Protein AF-A0A957Q7Y0-F1 (afdb_monomer_lite)

Structure (mmCIF, N/CA/C/O backbone):
data_AF-A0A957Q7Y0-F1
#
_entry.id   AF-A0A957Q7Y0-F1
#
loop_
_atom_site.group_PDB
_atom_site.id
_atom_site.type_symbol
_atom_site.label_atom_id
_atom_site.label_alt_id
_atom_site.label_comp_id
_atom_site.label_asym_id
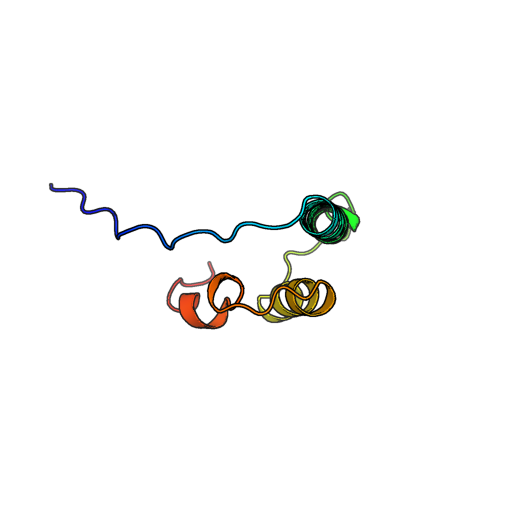_atom_site.label_entity_id
_atom_site.label_seq_id
_atom_site.pdbx_PDB_ins_code
_atom_site.Cartn_x
_atom_site.Cartn_y
_atom_site.Cartn_z
_atom_site.occupancy
_atom_site.B_iso_or_equiv
_atom_site.auth_seq_id
_atom_site.auth_comp_id
_atom_site.auth_asym_id
_atom_site.auth_atom_id
_atom_site.pdbx_PDB_model_num
ATOM 1 N N . MET A 1 1 ? -20.240 27.972 -17.350 1.00 54.44 1 MET A N 1
ATOM 2 C CA . MET A 1 1 ? -19.525 2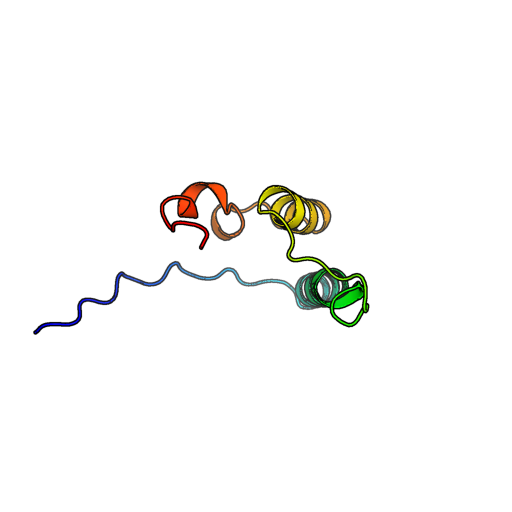6.686 -17.200 1.00 54.44 1 MET A CA 1
ATOM 3 C C . MET A 1 1 ? -19.439 26.388 -15.713 1.00 54.44 1 MET A C 1
ATOM 5 O O . MET A 1 1 ? -18.774 27.144 -15.019 1.00 54.44 1 MET A O 1
ATOM 9 N N . GLN A 1 2 ? -20.166 25.392 -15.204 1.00 65.06 2 GLN A N 1
ATOM 10 C CA . GLN A 1 2 ? -20.128 25.035 -13.783 1.00 65.06 2 GLN A CA 1
ATOM 11 C C . GLN A 1 2 ? -19.381 23.713 -13.623 1.00 65.06 2 GLN A C 1
ATOM 13 O O . GLN A 1 2 ? -19.830 22.689 -14.125 1.00 65.06 2 GLN A O 1
ATOM 18 N N . TRP A 1 3 ? -18.225 23.758 -12.962 1.00 59.75 3 TRP A N 1
ATOM 19 C CA . TRP A 1 3 ? -17.479 22.566 -12.574 1.00 59.75 3 TRP A CA 1
ATOM 20 C C . TRP A 1 3 ? -18.236 21.873 -11.439 1.00 59.75 3 TRP A C 1
ATOM 22 O O . TRP A 1 3 ? -18.271 22.385 -10.321 1.00 59.75 3 TRP A O 1
ATOM 32 N N . GLN A 1 4 ? -18.865 20.734 -11.720 1.00 62.19 4 GLN A N 1
ATOM 33 C CA . GLN A 1 4 ? -19.226 19.777 -10.678 1.00 62.19 4 GLN A CA 1
ATOM 34 C C . GLN A 1 4 ? -18.091 18.760 -10.611 1.00 62.19 4 GLN A C 1
ATOM 36 O O . GLN A 1 4 ? -17.905 17.978 -11.537 1.00 62.19 4 GLN A O 1
ATOM 41 N N . ALA A 1 5 ? -17.283 18.824 -9.555 1.00 69.31 5 ALA A N 1
ATOM 42 C CA . ALA A 1 5 ? -16.406 17.714 -9.222 1.00 69.31 5 ALA A CA 1
ATOM 43 C C . ALA A 1 5 ? -17.279 16.629 -8.587 1.00 69.31 5 ALA A C 1
ATOM 45 O O . ALA A 1 5 ? -17.974 16.907 -7.604 1.00 69.31 5 ALA A O 1
ATOM 46 N N . ASP A 1 6 ? -17.256 15.420 -9.147 1.00 73.12 6 ASP A N 1
ATOM 47 C CA . ASP A 1 6 ? -17.863 14.261 -8.502 1.00 73.12 6 ASP A CA 1
ATOM 48 C C . ASP A 1 6 ? -17.350 14.142 -7.067 1.00 73.12 6 ASP A C 1
ATOM 50 O O . ASP A 1 6 ? -16.190 14.446 -6.762 1.00 73.12 6 ASP A O 1
ATOM 54 N N . LYS A 1 7 ? -18.231 13.714 -6.160 1.00 68.94 7 LYS A N 1
ATOM 55 C CA . LYS A 1 7 ? -17.882 13.553 -4.750 1.00 68.94 7 LYS A CA 1
ATOM 56 C C . LYS A 1 7 ? -16.699 12.574 -4.660 1.00 68.94 7 LYS A C 1
ATOM 58 O O . LYS A 1 7 ? -16.838 11.438 -5.120 1.00 68.94 7 LYS A O 1
ATOM 63 N N . PRO A 1 8 ? -15.544 12.976 -4.097 1.00 67.88 8 PRO A N 1
ATOM 64 C CA . PRO A 1 8 ? -14.369 12.117 -4.078 1.00 67.88 8 PRO A CA 1
ATOM 65 C C . PRO A 1 8 ? -14.684 10.838 -3.302 1.00 67.88 8 PRO A C 1
ATOM 67 O O . PRO A 1 8 ? -15.325 10.886 -2.246 1.00 67.88 8 PRO A O 1
ATOM 70 N N . ARG A 1 9 ? -14.238 9.687 -3.824 1.00 70.12 9 ARG A N 1
ATOM 71 C CA . ARG A 1 9 ? -14.287 8.425 -3.076 1.00 70.12 9 ARG A CA 1
ATOM 72 C C . ARG A 1 9 ? -13.543 8.632 -1.756 1.00 70.12 9 ARG A C 1
ATOM 74 O O . ARG A 1 9 ? -12.437 9.173 -1.752 1.00 70.12 9 ARG A O 1
ATOM 81 N N . GLN A 1 10 ? -14.160 8.241 -0.642 1.00 78.56 10 GLN A N 1
ATOM 82 C CA . GLN A 1 10 ? -13.477 8.270 0.649 1.00 78.56 10 GLN A CA 1
ATOM 83 C C . GLN A 1 10 ? -12.279 7.321 0.598 1.00 78.56 10 GLN A C 1
ATOM 85 O O . GLN A 1 10 ? -12.406 6.187 0.142 1.00 78.56 10 GLN A O 1
ATOM 90 N N . GLY A 1 11 ? -11.120 7.813 1.035 1.00 85.56 11 GLY A N 1
ATOM 91 C CA . GLY A 1 11 ? -9.933 6.988 1.222 1.00 85.56 11 GLY A CA 1
ATOM 92 C C . GLY A 1 11 ? -10.071 6.052 2.420 1.00 85.56 11 GLY A C 1
ATOM 93 O O . GLY A 1 11 ? -10.967 6.210 3.249 1.00 85.56 11 GLY A O 1
ATOM 94 N N . GLU A 1 12 ? -9.142 5.110 2.532 1.00 89.56 12 GLU A N 1
ATOM 95 C CA . GLU A 1 12 ? -9.048 4.188 3.663 1.00 89.56 12 GLU A CA 1
ATOM 96 C C . GLU A 1 12 ? -7.822 4.503 4.532 1.00 89.56 12 GLU A C 1
ATOM 98 O O . GLU A 1 12 ? -6.757 4.864 4.025 1.00 89.56 12 GLU A O 1
ATOM 103 N N . ILE A 1 13 ? -7.973 4.375 5.854 1.00 92.69 13 ILE A N 1
ATOM 104 C CA . ILE A 1 13 ? -6.876 4.547 6.812 1.00 92.69 13 ILE A CA 1
ATOM 105 C C . ILE A 1 13 ? -6.156 3.210 6.968 1.00 92.69 13 ILE A C 1
ATOM 107 O O . ILE A 1 13 ? -6.775 2.202 7.296 1.00 92.69 13 ILE A O 1
ATOM 111 N N . LEU A 1 14 ? -4.835 3.221 6.791 1.00 93.00 14 LEU A N 1
ATOM 112 C CA . LEU A 1 14 ? -3.991 2.042 6.951 1.00 93.00 14 LEU A CA 1
ATOM 113 C C . LEU A 1 14 ? -3.077 2.172 8.175 1.00 93.00 14 LEU A C 1
ATOM 115 O O . LEU A 1 14 ? -2.562 3.262 8.443 1.00 93.00 14 LEU A O 1
ATOM 119 N N . PRO A 1 15 ? -2.779 1.062 8.873 1.00 94.06 15 PRO A N 1
ATOM 120 C CA . PRO A 1 15 ? -1.645 1.008 9.783 1.00 94.06 15 PRO A CA 1
ATOM 121 C C . PRO A 1 15 ? -0.343 1.348 9.046 1.00 94.06 15 PRO A C 1
ATOM 123 O O . PRO A 1 15 ? -0.126 0.916 7.911 1.00 94.06 15 PRO A O 1
ATOM 126 N N . LEU A 1 16 ? 0.562 2.073 9.710 1.00 96.44 16 LEU A N 1
ATOM 127 C CA . LEU A 1 16 ? 1.846 2.472 9.122 1.00 96.44 16 LEU A CA 1
ATOM 128 C C . LEU A 1 16 ? 2.668 1.290 8.560 1.00 96.44 16 LEU A C 1
ATOM 130 O O . LEU A 1 16 ? 3.198 1.434 7.458 1.00 96.44 16 LEU A O 1
ATOM 134 N N . PRO A 1 17 ? 2.751 0.113 9.221 1.00 96.62 17 PRO A N 1
ATOM 135 C CA . PRO A 1 17 ? 3.458 -1.036 8.652 1.00 96.62 17 PRO A CA 1
ATOM 136 C C . PRO A 1 17 ? 2.854 -1.516 7.328 1.00 96.62 17 PRO A C 1
ATOM 138 O O . PRO A 1 17 ? 3.588 -1.862 6.407 1.00 96.62 17 PRO A O 1
ATOM 141 N N . THR A 1 18 ? 1.525 -1.485 7.199 1.00 95.81 18 THR A N 1
ATOM 142 C CA . THR A 1 18 ? 0.822 -1.860 5.965 1.00 95.81 18 THR A CA 1
ATOM 143 C C . THR A 1 18 ? 1.121 -0.869 4.844 1.00 95.81 18 THR A C 1
ATOM 145 O O . THR A 1 18 ? 1.450 -1.283 3.732 1.00 95.81 18 THR A O 1
ATOM 148 N N . LEU A 1 19 ? 1.090 0.437 5.139 1.00 95.50 19 LEU A N 1
ATOM 149 C CA . LEU A 1 19 ? 1.471 1.478 4.180 1.00 95.50 19 LEU A CA 1
ATOM 150 C C . LEU A 1 19 ? 2.934 1.329 3.733 1.00 95.50 19 LEU A C 1
ATOM 152 O O . LEU A 1 19 ? 3.246 1.500 2.554 1.00 95.50 19 LEU A O 1
ATOM 156 N N . TRP A 1 20 ? 3.831 0.986 4.657 1.00 96.12 20 TRP A N 1
ATOM 157 C CA . TRP A 1 20 ? 5.238 0.759 4.342 1.00 96.12 20 TRP A CA 1
ATOM 158 C C . TRP A 1 20 ? 5.438 -0.455 3.428 1.00 96.12 20 TRP A C 1
ATOM 160 O O . TRP A 1 20 ? 6.157 -0.362 2.432 1.00 96.12 20 TRP A O 1
ATOM 170 N N . SER A 1 21 ? 4.766 -1.571 3.710 1.00 96.50 21 SER A N 1
ATOM 171 C CA . SER A 1 21 ? 4.790 -2.756 2.843 1.00 96.50 21 SER A CA 1
ATOM 172 C C . SER A 1 21 ? 4.224 -2.461 1.454 1.00 96.50 21 SER A C 1
ATOM 174 O O . SER A 1 21 ? 4.809 -2.878 0.454 1.00 96.50 21 SER A O 1
ATOM 176 N N . LEU A 1 22 ? 3.145 -1.674 1.376 1.00 95.62 22 LEU A N 1
ATOM 177 C CA . LEU A 1 22 ? 2.597 -1.205 0.104 1.00 95.62 22 LEU A CA 1
ATOM 178 C C . LEU A 1 22 ? 3.609 -0.362 -0.669 1.00 95.62 22 LEU A C 1
ATOM 180 O O . LEU A 1 22 ? 3.833 -0.625 -1.845 1.00 95.62 22 LEU A O 1
ATOM 184 N N . SER A 1 23 ? 4.253 0.610 -0.020 1.00 94.38 23 SER A N 1
ATOM 185 C CA . SER A 1 23 ? 5.272 1.457 -0.650 1.00 94.38 23 SER A CA 1
ATOM 186 C C . SER A 1 23 ? 6.419 0.626 -1.232 1.00 94.38 23 SER A C 1
ATOM 188 O O . SER A 1 23 ? 6.789 0.802 -2.394 1.00 94.38 23 SER A O 1
ATOM 190 N N . GLN A 1 24 ? 6.933 -0.334 -0.459 1.00 94.81 24 GLN A N 1
ATOM 191 C CA . GLN A 1 24 ? 7.984 -1.236 -0.926 1.00 94.81 24 GLN A CA 1
ATOM 192 C C . GLN A 1 24 ? 7.530 -2.039 -2.146 1.00 94.81 24 GLN A C 1
ATOM 194 O O . GLN A 1 24 ? 8.214 -2.014 -3.165 1.00 94.81 24 GLN A O 1
ATOM 199 N N . ALA A 1 25 ? 6.357 -2.678 -2.091 1.00 92.31 25 ALA A N 1
ATOM 200 C CA . ALA A 1 25 ? 5.816 -3.433 -3.222 1.00 92.31 25 ALA A CA 1
ATOM 201 C C . ALA A 1 25 ? 5.585 -2.549 -4.461 1.00 92.31 25 ALA A C 1
ATOM 203 O O . ALA A 1 25 ? 5.794 -2.985 -5.593 1.00 92.31 25 ALA A O 1
ATOM 204 N N . TRP A 1 26 ? 5.187 -1.293 -4.255 1.00 90.81 26 TRP A N 1
ATOM 205 C CA . TRP A 1 26 ? 4.886 -0.356 -5.333 1.00 90.81 26 TRP A CA 1
ATOM 206 C C . TRP A 1 26 ? 6.132 0.140 -6.067 1.00 90.81 26 TRP A C 1
ATOM 208 O O . TRP A 1 26 ? 6.119 0.276 -7.297 1.00 90.81 26 TRP A O 1
ATOM 218 N N . TYR A 1 27 ? 7.199 0.420 -5.315 1.00 90.88 27 TYR A N 1
ATOM 219 C CA . TYR A 1 27 ? 8.431 1.020 -5.826 1.00 90.88 27 TYR A CA 1
ATOM 220 C C . TYR A 1 27 ? 9.563 0.020 -6.086 1.00 90.88 27 TYR A C 1
ATOM 222 O O . TYR A 1 27 ? 10.545 0.409 -6.715 1.00 90.88 27 TYR A O 1
ATOM 230 N N . HIS A 1 28 ? 9.415 -1.244 -5.677 1.00 88.06 28 HIS A N 1
ATOM 231 C CA . HIS A 1 28 ? 10.441 -2.292 -5.772 1.00 88.06 28 HIS A CA 1
ATOM 232 C C . HIS A 1 28 ? 11.144 -2.365 -7.139 1.00 88.06 28 HIS A C 1
ATOM 234 O O . HIS A 1 28 ? 12.363 -2.473 -7.215 1.00 88.06 28 HIS A O 1
ATOM 240 N N . ASP A 1 29 ? 10.386 -2.286 -8.229 1.00 87.50 29 ASP A N 1
ATOM 241 C CA . ASP A 1 29 ? 10.880 -2.424 -9.604 1.00 87.50 29 ASP A CA 1
ATOM 242 C C . ASP A 1 29 ? 10.776 -1.120 -10.412 1.00 87.50 29 ASP A C 1
ATOM 244 O O . ASP A 1 29 ? 11.134 -1.093 -11.589 1.00 87.50 29 ASP A O 1
ATOM 248 N N . ARG A 1 30 ? 10.285 -0.030 -9.809 1.00 84.44 30 ARG A N 1
ATOM 249 C CA . ARG A 1 30 ? 9.810 1.149 -10.552 1.00 84.44 30 ARG A CA 1
ATOM 250 C C . ARG A 1 30 ? 10.940 1.972 -11.170 1.00 84.44 30 ARG A C 1
ATOM 252 O O . ARG A 1 30 ? 10.691 2.801 -12.040 1.00 84.44 30 ARG A O 1
ATOM 259 N N . LEU A 1 31 ? 12.169 1.750 -10.704 1.00 87.25 31 LEU A N 1
ATOM 260 C CA . LEU A 1 31 ? 13.399 2.322 -11.257 1.00 87.25 31 LEU A CA 1
ATOM 261 C C . LEU A 1 31 ? 14.141 1.347 -12.181 1.00 87.25 31 LEU A C 1
ATOM 263 O O . LEU A 1 31 ? 15.193 1.692 -12.716 1.00 87.25 31 LEU A O 1
ATOM 267 N N . SER A 1 32 ? 13.616 0.134 -12.376 1.00 89.38 32 SER A N 1
ATOM 268 C CA . SER A 1 32 ? 14.218 -0.830 -13.288 1.00 89.38 32 SER A CA 1
ATOM 269 C C . SER A 1 32 ? 14.125 -0.325 -14.735 1.00 89.38 32 SER A C 1
ATOM 271 O O . SER A 1 32 ? 13.039 0.069 -15.169 1.00 89.38 32 SER A O 1
ATOM 273 N N . PRO A 1 33 ? 15.199 -0.429 -15.540 1.00 86.38 33 PRO A N 1
ATOM 274 C CA . PRO A 1 33 ? 15.145 -0.162 -16.981 1.00 86.38 33 PRO A CA 1
ATOM 275 C C . PRO A 1 33 ? 14.140 -1.057 -17.724 1.00 86.38 33 PRO A C 1
ATOM 277 O O . PRO A 1 33 ? 13.674 -0.726 -18.814 1.00 86.38 33 PRO A O 1
ATOM 280 N N . THR A 1 34 ? 13.799 -2.207 -17.137 1.00 90.75 34 THR A N 1
ATOM 281 C CA . THR A 1 34 ? 12.826 -3.161 -17.683 1.00 90.75 34 THR A CA 1
ATOM 282 C C . THR A 1 34 ? 11.413 -2.950 -17.149 1.00 90.75 34 THR A C 1
ATOM 284 O O . THR A 1 34 ? 10.519 -3.713 -17.517 1.00 90.75 34 THR A O 1
ATOM 287 N N . TYR A 1 35 ? 11.184 -1.925 -16.319 1.00 86.31 35 TYR A N 1
ATOM 288 C CA . TYR A 1 35 ? 9.869 -1.650 -15.754 1.00 86.31 35 TYR A CA 1
ATOM 289 C C . TYR A 1 35 ? 8.813 -1.491 -16.854 1.00 86.31 35 TYR A C 1
ATOM 291 O O . TYR A 1 35 ? 9.044 -0.916 -17.928 1.00 86.31 35 TYR A O 1
ATOM 299 N N . ARG A 1 36 ? 7.629 -2.029 -16.577 1.00 84.62 36 ARG A N 1
ATOM 300 C CA . ARG A 1 36 ? 6.427 -1.877 -17.391 1.00 84.62 36 ARG A CA 1
ATOM 301 C C . ARG A 1 36 ? 5.289 -1.476 -16.471 1.00 84.62 36 ARG A C 1
ATOM 303 O O . ARG A 1 36 ? 5.232 -1.915 -15.325 1.00 84.62 36 ARG A O 1
ATOM 310 N N . SER A 1 37 ? 4.381 -0.651 -16.982 1.00 86.56 37 SER A N 1
ATOM 311 C CA . SER A 1 37 ? 3.149 -0.328 -16.269 1.00 86.56 37 SER A CA 1
ATOM 312 C C . SER A 1 37 ? 2.411 -1.612 -15.901 1.00 86.56 37 SER A C 1
ATOM 314 O O . SER A 1 37 ? 2.242 -2.498 -16.738 1.00 86.56 37 SER A O 1
ATOM 316 N N . ARG A 1 38 ? 1.985 -1.707 -14.641 1.00 88.62 38 ARG A N 1
ATOM 317 C CA . ARG A 1 38 ? 1.221 -2.850 -14.143 1.00 88.62 38 ARG A CA 1
ATOM 318 C C . ARG A 1 38 ? -0.191 -2.827 -14.718 1.00 88.62 38 ARG A C 1
ATOM 320 O O . ARG A 1 38 ? -0.819 -1.773 -14.805 1.00 88.62 38 ARG A O 1
ATOM 327 N N . THR A 1 39 ? -0.693 -3.999 -15.079 1.00 90.81 39 THR A N 1
ATOM 328 C CA . THR A 1 39 ? -2.112 -4.208 -15.386 1.00 90.81 39 THR A CA 1
ATOM 329 C C . THR A 1 39 ? -2.955 -4.070 -14.118 1.00 90.81 39 THR A C 1
ATOM 331 O O . THR A 1 39 ? -2.447 -4.230 -13.007 1.00 90.81 39 THR A O 1
ATOM 334 N N . VAL A 1 40 ? -4.258 -3.826 -14.276 1.00 90.31 40 VAL A N 1
ATOM 335 C CA . VAL A 1 40 ? -5.203 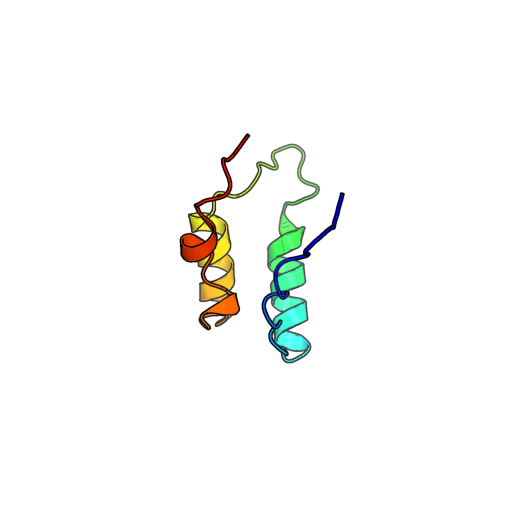-3.768 -13.148 1.00 90.31 40 VAL A CA 1
ATOM 336 C C . VAL A 1 40 ? -5.126 -5.037 -12.295 1.00 90.31 40 VAL A C 1
ATOM 338 O O . VAL A 1 40 ? -4.979 -4.946 -11.082 1.00 90.31 40 VAL A O 1
ATOM 341 N N . ALA A 1 41 ? -5.096 -6.210 -12.932 1.00 89.56 41 ALA A N 1
ATOM 342 C CA . ALA A 1 41 ? -4.981 -7.493 -12.243 1.00 89.56 41 ALA A CA 1
ATOM 343 C C . ALA A 1 41 ? -3.680 -7.621 -11.426 1.00 89.56 41 ALA A C 1
ATOM 345 O O . ALA A 1 41 ? -3.694 -8.129 -10.308 1.00 89.56 41 ALA A O 1
ATOM 346 N N . GLN A 1 42 ? -2.549 -7.132 -11.951 1.00 91.44 42 GLN A N 1
ATOM 347 C CA . GLN A 1 42 ? -1.278 -7.127 -11.215 1.00 91.44 42 GLN A CA 1
ATOM 348 C C . GLN A 1 42 ? -1.317 -6.190 -10.005 1.00 91.44 42 GLN A C 1
ATOM 350 O O . GLN A 1 42 ? -0.735 -6.502 -8.969 1.00 91.44 42 GLN A O 1
ATOM 355 N N . VAL A 1 43 ? -1.994 -5.048 -10.123 1.00 92.56 43 VAL A N 1
ATOM 356 C CA . VAL A 1 43 ? -2.162 -4.106 -9.013 1.00 92.56 43 VAL A CA 1
ATOM 357 C C . VAL A 1 43 ? -3.073 -4.691 -7.929 1.00 92.56 43 VAL A C 1
ATOM 359 O O . VAL A 1 43 ? -2.707 -4.673 -6.755 1.00 92.56 43 VAL A O 1
ATOM 362 N N . GLU A 1 44 ? -4.208 -5.280 -8.308 1.00 91.88 44 GLU A N 1
ATOM 363 C CA . GLU A 1 44 ? -5.112 -5.950 -7.364 1.00 91.88 44 GLU A CA 1
ATOM 364 C C . GLU A 1 44 ? -4.434 -7.136 -6.662 1.00 91.88 44 GLU A C 1
ATOM 366 O O . GLU A 1 44 ? -4.643 -7.340 -5.467 1.00 91.88 44 GLU A O 1
ATOM 371 N N . ALA A 1 45 ? -3.550 -7.868 -7.350 1.00 92.62 45 ALA A N 1
ATOM 372 C CA . ALA A 1 45 ? -2.749 -8.925 -6.733 1.00 92.62 45 ALA A CA 1
ATOM 373 C C . ALA A 1 45 ? -1.796 -8.390 -5.646 1.00 92.62 45 ALA A C 1
ATOM 375 O O . ALA A 1 45 ? -1.656 -9.014 -4.593 1.00 92.62 45 ALA A O 1
ATOM 376 N N . ILE A 1 46 ? -1.176 -7.221 -5.861 1.00 93.00 46 ILE A N 1
ATOM 377 C CA . ILE A 1 46 ? -0.344 -6.557 -4.842 1.00 93.00 46 ILE A CA 1
ATOM 378 C C . ILE A 1 46 ? -1.202 -6.188 -3.630 1.00 93.00 46 ILE A C 1
ATOM 380 O O . ILE A 1 46 ? -0.823 -6.501 -2.503 1.00 93.00 46 ILE A O 1
ATOM 384 N N . PHE A 1 47 ? -2.374 -5.588 -3.843 1.00 94.19 47 PHE A N 1
ATOM 385 C CA . PHE A 1 47 ? -3.285 -5.232 -2.753 1.00 94.19 47 PHE A CA 1
ATOM 386 C C . PHE A 1 47 ? -3.731 -6.460 -1.955 1.00 94.19 47 PHE A C 1
ATOM 388 O O . PHE A 1 47 ? -3.588 -6.483 -0.731 1.00 94.19 47 PHE A O 1
ATOM 395 N N . ALA A 1 48 ? -4.160 -7.520 -2.642 1.00 92.81 48 ALA A N 1
ATOM 396 C CA . ALA A 1 48 ? -4.559 -8.776 -2.016 1.00 92.81 48 ALA A CA 1
ATOM 397 C C . ALA A 1 48 ? -3.422 -9.405 -1.190 1.00 92.81 48 ALA A C 1
ATOM 399 O O . ALA A 1 48 ? -3.662 -9.845 -0.066 1.00 92.81 48 ALA A O 1
ATOM 400 N N . SER A 1 49 ? -2.178 -9.381 -1.689 1.00 94.12 49 SER A N 1
ATOM 401 C CA . SER A 1 49 ? -1.013 -9.898 -0.947 1.00 94.12 49 SER A CA 1
ATOM 402 C C . SER A 1 49 ? -0.718 -9.141 0.355 1.00 94.12 49 SER A C 1
ATOM 404 O O . SER A 1 49 ? -0.107 -9.695 1.265 1.00 94.12 49 SER A O 1
ATOM 406 N N . LEU A 1 50 ? -1.178 -7.891 0.458 1.00 94.62 50 LEU A N 1
ATOM 407 C CA . LEU A 1 50 ? -1.002 -7.017 1.619 1.00 94.62 50 LEU A CA 1
ATOM 408 C C . LEU A 1 50 ? -2.242 -6.972 2.528 1.00 94.62 50 LEU A C 1
ATOM 410 O O . LEU A 1 50 ? -2.262 -6.205 3.491 1.00 94.62 50 LEU A O 1
ATOM 414 N N . GLY A 1 51 ? -3.276 -7.769 2.227 1.00 93.56 51 GLY A N 1
ATOM 415 C CA . GLY A 1 51 ? -4.549 -7.778 2.957 1.00 93.56 51 GLY A CA 1
ATOM 416 C C . GLY A 1 51 ? -5.455 -6.576 2.661 1.00 93.56 51 GLY A C 1
ATOM 417 O O . GLY A 1 51 ? -6.420 -6.342 3.384 1.00 93.56 51 GLY A O 1
ATOM 418 N N . LEU A 1 52 ? -5.164 -5.808 1.608 1.00 93.75 52 LEU A N 1
ATOM 419 C CA . LEU A 1 52 ? -5.937 -4.640 1.185 1.00 93.75 52 LEU A CA 1
ATOM 420 C C . LEU A 1 52 ? -7.107 -5.084 0.294 1.00 93.75 52 LEU A C 1
ATOM 422 O O . LEU A 1 52 ? -7.020 -5.053 -0.931 1.00 93.75 52 LEU A O 1
ATOM 426 N N . THR A 1 53 ? -8.191 -5.565 0.909 1.00 90.81 53 THR A N 1
ATOM 427 C CA . THR A 1 53 ? -9.313 -6.215 0.195 1.00 90.81 53 THR A CA 1
ATOM 428 C C . THR A 1 53 ? -10.650 -5.477 0.291 1.00 90.81 53 THR A C 1
ATOM 430 O O . THR A 1 53 ? -11.667 -6.014 -0.151 1.00 90.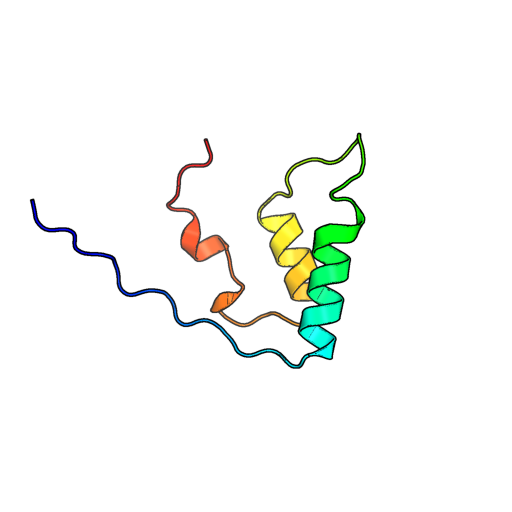81 53 THR A O 1
ATOM 433 N N . SER A 1 54 ? -10.682 -4.287 0.897 1.00 89.12 54 SER A N 1
ATOM 434 C CA . SER A 1 54 ? -11.898 -3.467 0.976 1.00 89.12 54 SER A CA 1
ATOM 435 C C . SER A 1 54 ? -12.355 -3.006 -0.419 1.00 89.12 54 SER A C 1
ATOM 437 O O . SER A 1 54 ? -11.594 -3.052 -1.390 1.00 89.12 54 SER A O 1
ATOM 439 N N . ASP A 1 55 ? -13.587 -2.503 -0.525 1.00 87.94 55 ASP A N 1
ATOM 440 C CA . ASP A 1 55 ? -14.117 -1.984 -1.793 1.00 87.94 55 ASP A CA 1
ATOM 441 C C . ASP A 1 55 ? -13.325 -0.787 -2.343 1.00 87.94 55 ASP A C 1
ATOM 443 O O . ASP A 1 55 ? -13.341 -0.552 -3.550 1.00 87.94 55 ASP A O 1
ATOM 447 N N . PHE A 1 56 ? -12.581 -0.065 -1.496 1.00 87.69 56 PHE A N 1
ATOM 448 C CA . PHE A 1 56 ? -11.693 1.013 -1.938 1.00 87.69 56 PHE A CA 1
ATOM 449 C C . PHE A 1 56 ? -10.558 0.496 -2.842 1.00 87.69 56 PHE A C 1
ATOM 451 O O . PHE A 1 56 ? -10.175 1.176 -3.794 1.00 87.69 56 PHE A O 1
ATOM 458 N N . TRP A 1 57 ? -10.052 -0.717 -2.587 1.00 89.44 57 TRP A N 1
ATOM 459 C CA . TRP A 1 57 ? -8.918 -1.312 -3.311 1.00 89.44 57 TRP A CA 1
ATOM 460 C C . TRP A 1 57 ? -9.321 -2.113 -4.555 1.00 89.44 57 TRP A C 1
ATOM 462 O O . TRP A 1 57 ? -8.454 -2.602 -5.279 1.00 89.44 57 TRP A O 1
ATOM 472 N N . ARG A 1 58 ? -10.623 -2.238 -4.836 1.00 87.25 58 ARG A N 1
ATOM 473 C CA . ARG A 1 58 ? -11.138 -2.912 -6.035 1.00 87.25 58 ARG A CA 1
ATOM 474 C C . ARG A 1 58 ? -11.161 -1.939 -7.209 1.00 87.25 58 ARG A C 1
ATOM 476 O O . ARG A 1 58 ? -11.953 -0.997 -7.251 1.00 87.25 58 ARG A O 1
ATOM 483 N N . LEU A 1 59 ? -10.302 -2.180 -8.191 1.00 80.94 59 LEU A N 1
ATOM 484 C CA . LEU A 1 59 ? -10.131 -1.299 -9.346 1.00 80.94 59 LEU A CA 1
ATOM 485 C C . LEU A 1 59 ? -11.135 -1.606 -10.465 1.00 80.94 59 LEU A C 1
ATOM 487 O O . LEU A 1 59 ? -11.431 -0.727 -11.274 1.00 80.94 59 LEU A O 1
ATOM 491 N N . GLY A 1 60 ? -11.725 -2.806 -10.471 1.00 6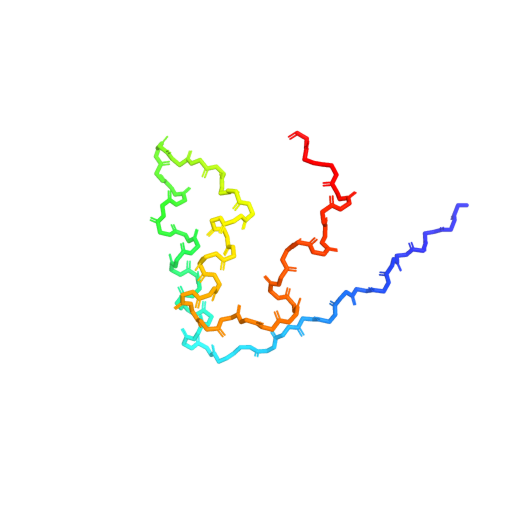7.69 60 GLY A N 1
ATOM 492 C CA . GLY A 1 60 ? -12.751 -3.221 -11.439 1.00 67.69 60 GLY A CA 1
ATOM 493 C C . GLY A 1 60 ? -14.031 -2.368 -11.472 1.00 67.69 60 GLY A C 1
ATOM 494 O O . GLY A 1 60 ? -14.754 -2.412 -12.459 1.00 67.69 60 GLY A O 1
ATOM 495 N N . TYR A 1 61 ? -14.293 -1.541 -10.452 1.00 53.84 61 TYR A N 1
ATOM 496 C CA . TYR A 1 61 ? -15.417 -0.585 -10.437 1.00 53.84 61 TYR A CA 1
ATOM 497 C C . TYR A 1 61 ? -15.039 0.814 -10.980 1.00 53.84 61 TYR A C 1
ATOM 499 O O . TYR A 1 61 ? -15.838 1.746 -10.962 1.00 53.84 61 TYR A O 1
ATOM 507 N N . ALA A 1 62 ? -13.792 1.016 -11.419 1.00 51.25 62 ALA A N 1
ATOM 508 C CA . ALA A 1 62 ? -13.326 2.245 -12.076 1.00 51.25 62 ALA A CA 1
ATOM 509 C C . ALA A 1 62 ? -13.073 2.055 -13.586 1.00 51.25 62 ALA A C 1
ATOM 511 O O . ALA A 1 62 ? -12.548 2.957 -14.235 1.00 51.25 62 ALA A O 1
ATOM 512 N N . ALA A 1 63 ? -13.428 0.889 -14.139 1.00 48.81 63 ALA A N 1
ATOM 513 C CA . ALA A 1 63 ? -13.127 0.480 -15.513 1.00 48.81 63 ALA A CA 1
ATOM 514 C C . ALA A 1 63 ? -13.870 1.271 -16.614 1.00 48.81 63 ALA A C 1
ATOM 516 O O . ALA A 1 63 ? -13.629 1.025 -17.791 1.00 48.81 63 ALA A O 1
ATOM 517 N N . ASP A 1 64 ? -14.692 2.261 -16.257 1.00 47.19 64 ASP A N 1
ATOM 518 C CA . ASP A 1 64 ? -15.274 3.214 -17.213 1.00 47.19 64 ASP A CA 1
ATOM 519 C C . ASP A 1 64 ? -14.284 4.317 -17.642 1.00 47.19 64 ASP A C 1
ATOM 521 O O . ASP A 1 64 ? -14.622 5.182 -18.451 1.00 47.19 64 ASP A O 1
ATOM 525 N N . ILE A 1 65 ? -13.047 4.310 -17.128 1.00 50.03 65 ILE A N 1
ATOM 526 C CA . ILE A 1 65 ? -11.983 5.192 -17.619 1.00 50.03 65 ILE A CA 1
ATOM 527 C C . ILE A 1 65 ? -11.245 4.477 -18.762 1.00 50.03 65 ILE A C 1
ATOM 529 O O . ILE A 1 65 ? -10.560 3.483 -18.505 1.00 50.03 65 ILE A O 1
ATOM 533 N N . PRO A 1 66 ? -11.333 4.966 -20.015 1.00 36.22 66 PRO A N 1
ATOM 534 C CA . PRO A 1 66 ? -10.626 4.355 -21.131 1.00 36.22 66 PRO A CA 1
ATOM 535 C C . PRO A 1 66 ? -9.114 4.379 -20.875 1.00 36.22 66 PRO A C 1
ATOM 537 O O . PRO A 1 66 ? -8.523 5.438 -20.646 1.00 36.22 66 PRO A O 1
ATOM 540 N N . GLN A 1 67 ? -8.483 3.202 -20.923 1.00 48.00 67 GLN A N 1
ATOM 541 C CA . GLN A 1 67 ? -7.029 3.097 -21.012 1.00 48.00 67 GLN A CA 1
ATOM 542 C C . GLN A 1 67 ? -6.591 3.685 -22.358 1.00 48.00 67 GLN A C 1
ATOM 544 O O . GLN A 1 67 ? -6.983 3.190 -23.413 1.00 48.00 67 GLN A O 1
ATOM 549 N N . LYS A 1 68 ? -5.829 4.779 -22.291 1.00 38.22 68 LYS A N 1
ATOM 550 C CA . LYS A 1 68 ? -5.199 5.440 -23.435 1.00 38.22 68 LYS A CA 1
ATOM 551 C C . LYS A 1 68 ? -3.969 4.671 -23.907 1.00 38.22 68 LYS A C 1
ATOM 553 O O . LYS A 1 68 ? -3.198 4.229 -23.024 1.00 38.22 68 LYS A O 1
#

Radius of gyration: 14.74 Å; chains: 1; bounding box: 35×37×33 Å

Foldseek 3Di:
DDDDDDDDDDDDDDDPVLVVQLVCVVCVCVPPPPDDDDDLVRQLVSCVVSVNPDPNSRCVVVVVDDDD

Secondary structure (DSSP, 8-state):
----PPPPPPP----HHHHHHHHHHHHTTTT-TT--PPPHHHHHHHHHHTT--SGGG-GGG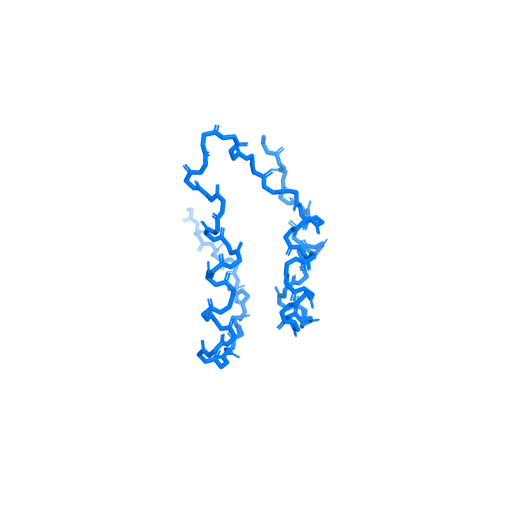STTS---

Sequence (68 aa):
MQWQADKPRQGEILPLPTLWSLSQAWYHDRLSPTYRSRTVAQVEAIFASLGLTSDFWRLGYAADIPQK

pLDDT: mean 81.91, std 16.16, range [36.22, 96.62]